Protein AF-A0A8S2V5X1-F1 (afdb_monomer)

Foldseek 3Di:
DCQQAVVVCVPDPDHDDDDADPVCVPDDDDADPLN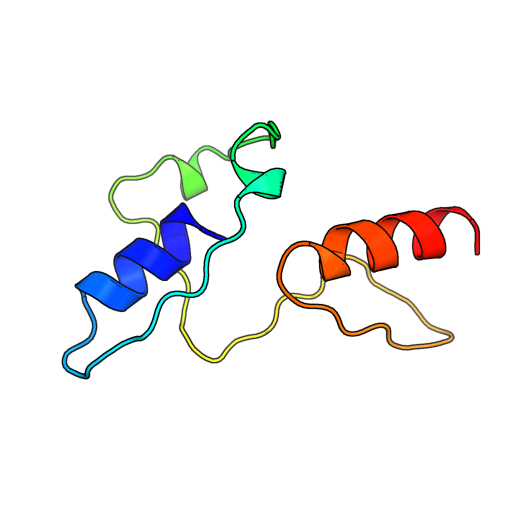VDPPRHDDPPDDDDPDDDDPDDDDDDHCRVVVVVVVVVVD

Radius of gyration: 14.16 Å; Cα contacts (8 Å, |Δi|>4): 40; chains: 1; bounding box: 37×24×34 Å

InterPro domains:
  IPR009014 Transketolase C-terminal/Pyruvate-ferredoxin oxidoreductase domain II [G3DSA:3.40.50.920] (42-75)
  IPR009014 Transketolase C-terminal/Pyruvate-ferredoxin oxidoreductase domain II [SSF52922] (45-75)
  IPR027110 Pyruvate dehydrogenase E1 component subunit beta, mitochondrial-type [PTHR11624] (1-75)
  IPR029061 Thiamin diphosphate-binding fold [SSF52518] (1-54)
  IPR033248 Transketolase, C-terminal domain [PF02780] (45-75)

Solvent-accessible surface area (backbone atoms only — not comparable to full-atom values): 5227 Å² total; per-residue (Å²): 106,69,71,23,42,52,48,33,45,72,70,44,96,58,96,65,87,84,85,81,59,78,84,56,71,83,58,90,71,92,75,51,75,64,71,66,39,94,78,43,60,40,71,86,95,63,86,80,84,90,69,92,76,89,89,71,88,86,88,60,63,77,74,43,37,56,54,52,55,52,54,62,72,81,106

Secondary structure (DSSP, 8-state):
-HHHHHHHHHH-SS-------HHHHT------HHHHSTT--PPTT----SS--SS------THHHHHHHHHHHH-

Sequence (75 aa):
DCRGLLKAAIRDDDPVVFLENELLYGLHFPLSDEASSTDFVLPIGKGKIEREGKHITLVGYSIGVKICMEAAKEL

pLDDT: mean 96.02, std 2.53, range [79.38, 98.5]

Structure (mmCIF, N/CA/C/O backbone):
data_AF-A0A8S2V5X1-F1
#
_entry.id   AF-A0A8S2V5X1-F1
#
loop_
_atom_site.group_PDB
_atom_site.id
_atom_site.type_symbol
_atom_site.label_atom_id
_atom_site.label_alt_id
_atom_site.label_comp_id
_atom_site.label_asym_id
_atom_site.label_entity_id
_atom_site.label_seq_id
_atom_site.pdbx_PDB_ins_code
_atom_site.Cartn_x
_atom_site.Cartn_y
_atom_site.Cartn_z
_atom_site.occupancy
_atom_site.B_iso_or_equiv
_atom_site.auth_seq_id
_atom_site.auth_comp_id
_atom_site.auth_asym_id
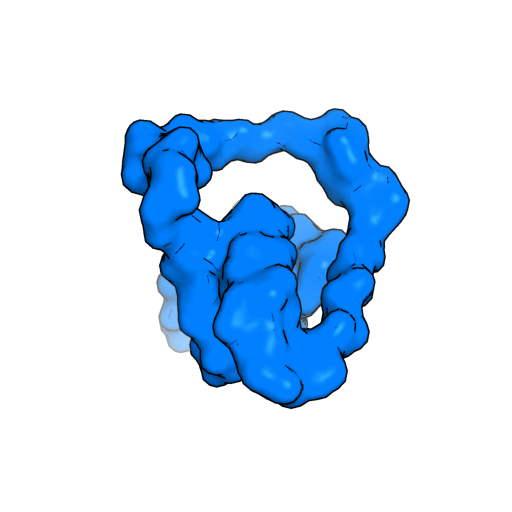_atom_site.auth_atom_id
_atom_site.pdbx_PDB_model_num
ATOM 1 N N . ASP A 1 1 ? 4.293 0.819 2.880 1.00 94.19 1 ASP A N 1
ATOM 2 C CA . ASP A 1 1 ? 3.780 0.804 1.491 1.00 94.19 1 ASP A CA 1
ATOM 3 C C . ASP A 1 1 ? 4.721 1.478 0.513 1.00 94.19 1 ASP A C 1
ATOM 5 O O . ASP A 1 1 ? 5.356 0.758 -0.247 1.00 94.19 1 ASP A O 1
ATOM 9 N N . CYS A 1 2 ? 4.892 2.807 0.583 1.00 95.19 2 CYS A N 1
ATOM 10 C CA . CYS A 1 2 ? 5.651 3.582 -0.410 1.00 95.19 2 CYS A CA 1
ATOM 11 C C . CYS A 1 2 ? 7.018 2.968 -0.770 1.00 95.19 2 CYS A C 1
ATOM 13 O O . CYS A 1 2 ? 7.215 2.544 -1.902 1.00 95.19 2 CYS A O 1
ATOM 15 N N . ARG A 1 3 ? 7.922 2.788 0.205 1.00 95.19 3 ARG A N 1
ATOM 16 C CA . ARG A 1 3 ? 9.261 2.216 -0.043 1.00 95.19 3 ARG A CA 1
ATOM 17 C C . ARG A 1 3 ? 9.233 0.833 -0.707 1.00 95.19 3 ARG A C 1
ATOM 19 O O . ARG A 1 3 ? 10.021 0.572 -1.610 1.00 95.19 3 ARG A O 1
ATOM 26 N N . GLY A 1 4 ? 8.373 -0.063 -0.226 1.00 97.19 4 GLY A N 1
ATOM 27 C CA . GLY A 1 4 ? 8.322 -1.446 -0.703 1.00 97.19 4 GLY A CA 1
ATOM 28 C C . GLY A 1 4 ? 7.730 -1.562 -2.106 1.00 97.19 4 GLY A C 1
ATOM 29 O O . GLY A 1 4 ? 8.260 -2.312 -2.921 1.00 97.19 4 GLY A O 1
ATOM 30 N N . LEU A 1 5 ? 6.671 -0.798 -2.393 1.00 97.81 5 LEU A N 1
ATOM 31 C CA . LEU A 1 5 ? 6.004 -0.802 -3.696 1.00 97.81 5 LEU A CA 1
ATOM 32 C C . LEU A 1 5 ? 6.764 0.021 -4.743 1.00 97.81 5 LEU A C 1
ATOM 34 O O . LEU A 1 5 ? 6.803 -0.390 -5.893 1.00 97.81 5 LEU A O 1
ATOM 38 N N . LEU A 1 6 ? 7.426 1.120 -4.365 1.00 97.50 6 LEU A N 1
ATOM 39 C CA . LEU A 1 6 ? 8.276 1.882 -5.287 1.00 97.50 6 LEU A CA 1
ATOM 40 C C . LEU A 1 6 ? 9.442 1.023 -5.788 1.00 97.50 6 LEU A C 1
ATOM 42 O O . LEU A 1 6 ? 9.751 1.005 -6.973 1.00 97.50 6 LEU A O 1
ATOM 46 N N . LYS A 1 7 ? 10.066 0.247 -4.895 1.00 97.50 7 LYS A N 1
ATOM 47 C CA . LYS A 1 7 ? 11.115 -0.699 -5.290 1.00 97.50 7 LYS A CA 1
ATOM 48 C C . LYS A 1 7 ? 10.586 -1.841 -6.146 1.00 97.50 7 LYS A C 1
ATOM 50 O O . LYS A 1 7 ? 11.316 -2.294 -7.017 1.00 97.50 7 LYS A O 1
ATOM 55 N N . ALA A 1 8 ? 9.363 -2.304 -5.893 1.00 97.69 8 ALA A N 1
ATOM 56 C CA . ALA A 1 8 ? 8.715 -3.285 -6.755 1.00 97.69 8 ALA A CA 1
ATOM 57 C C . ALA A 1 8 ? 8.497 -2.703 -8.157 1.00 97.69 8 ALA A C 1
ATOM 59 O O . ALA A 1 8 ? 8.939 -3.306 -9.119 1.00 97.69 8 ALA A O 1
ATOM 60 N N . ALA A 1 9 ? 7.943 -1.490 -8.249 1.00 98.12 9 ALA A N 1
ATOM 61 C CA . ALA A 1 9 ? 7.695 -0.787 -9.506 1.00 98.12 9 ALA A CA 1
ATOM 62 C C . ALA A 1 9 ? 8.971 -0.544 -10.328 1.00 98.12 9 ALA A C 1
ATOM 64 O O . ALA A 1 9 ? 8.947 -0.686 -11.540 1.00 98.12 9 ALA A O 1
ATOM 65 N N . ILE A 1 10 ? 10.094 -0.205 -9.682 1.00 97.88 10 ILE A N 1
ATOM 66 C CA . ILE A 1 10 ? 11.392 -0.029 -10.364 1.00 97.88 10 ILE A CA 1
ATOM 67 C C . ILE A 1 10 ? 11.954 -1.360 -10.888 1.00 97.88 10 ILE A C 1
ATOM 69 O O . ILE A 1 10 ? 12.692 -1.368 -11.867 1.00 97.88 10 ILE A O 1
ATOM 73 N N . ARG A 1 11 ? 11.681 -2.468 -10.190 1.00 97.06 11 ARG A N 1
ATOM 74 C CA . ARG A 1 11 ? 12.208 -3.803 -10.515 1.00 97.06 11 ARG A CA 1
ATOM 75 C C . ARG A 1 11 ? 11.294 -4.597 -11.450 1.00 97.06 11 ARG A C 1
ATOM 77 O O . ARG A 1 11 ? 11.673 -5.704 -11.815 1.00 97.06 11 ARG A O 1
ATOM 84 N N . ASP A 1 12 ? 10.107 -4.082 -11.750 1.00 97.75 12 ASP A N 1
ATOM 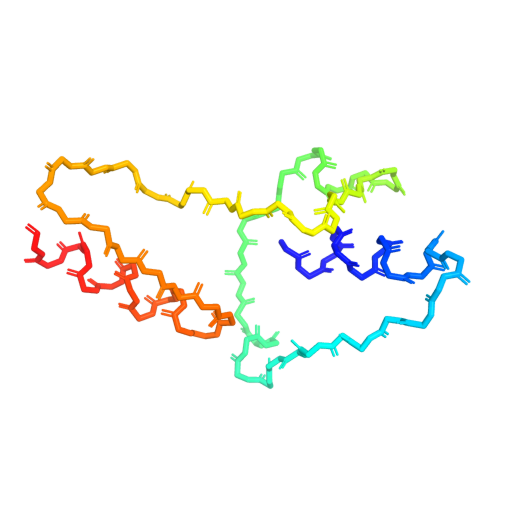85 C CA . ASP A 1 12 ? 9.154 -4.721 -12.648 1.00 97.75 12 ASP A CA 1
ATOM 86 C C . ASP A 1 12 ? 9.609 -4.536 -14.104 1.00 97.75 12 ASP A C 1
ATOM 88 O O . ASP A 1 12 ? 10.155 -3.488 -14.458 1.00 97.75 12 ASP A O 1
ATOM 92 N N . ASP A 1 13 ? 9.418 -5.564 -14.930 1.00 98.25 13 ASP A N 1
ATOM 93 C CA . ASP A 1 13 ? 9.781 -5.523 -16.351 1.00 98.25 13 ASP A CA 1
ATOM 94 C C . ASP A 1 13 ? 8.738 -4.744 -17.178 1.00 98.25 13 ASP A C 1
ATOM 96 O O . ASP A 1 13 ? 9.023 -4.319 -18.302 1.00 98.25 13 ASP A O 1
ATOM 100 N N . ASP A 1 14 ? 7.543 -4.527 -16.616 1.00 98.25 14 ASP A N 1
ATOM 101 C CA . ASP A 1 14 ? 6.442 -3.812 -17.249 1.00 98.25 14 ASP A CA 1
ATOM 102 C C . ASP A 1 14 ? 6.312 -2.353 -16.754 1.00 98.25 14 ASP A C 1
ATOM 104 O O . ASP A 1 14 ? 6.752 -1.992 -15.658 1.00 98.25 14 ASP A O 1
ATOM 108 N N . PRO A 1 15 ? 5.662 -1.460 -17.528 1.00 98.25 15 PRO A N 1
ATOM 109 C CA . PRO A 1 15 ? 5.408 -0.093 -17.084 1.00 98.25 15 PRO A CA 1
ATOM 110 C C . PRO A 1 15 ? 4.474 -0.028 -15.864 1.00 98.25 15 PRO A C 1
ATOM 112 O O . PRO A 1 15 ? 3.310 -0.425 -15.935 1.00 98.25 15 PRO A O 1
ATOM 115 N N . VAL A 1 16 ? 4.943 0.585 -14.771 1.00 98.50 16 VAL A N 1
ATOM 116 C CA . VAL A 1 16 ? 4.153 0.793 -13.545 1.00 98.50 16 VAL A CA 1
ATOM 117 C C . VAL A 1 16 ? 3.893 2.279 -13.291 1.00 98.50 16 VAL A C 1
ATOM 119 O O . VAL A 1 16 ? 4.818 3.077 -13.145 1.00 98.50 16 VAL A O 1
ATOM 122 N N . VAL A 1 17 ? 2.615 2.659 -13.175 1.00 98.19 17 VAL A N 1
ATOM 123 C CA . VAL A 1 17 ? 2.208 4.001 -12.726 1.00 98.19 17 VAL A CA 1
ATOM 124 C C . VAL A 1 17 ? 2.104 4.014 -11.203 1.00 98.19 17 VAL A C 1
ATOM 126 O O . VAL A 1 17 ? 1.242 3.353 -10.623 1.00 98.19 17 VAL A O 1
ATOM 129 N N . PHE A 1 18 ? 2.966 4.791 -10.551 1.00 97.69 18 PHE A N 1
ATOM 130 C CA . PHE A 1 18 ? 3.014 4.893 -9.095 1.00 97.69 18 PHE A CA 1
ATOM 131 C C . PHE A 1 18 ? 2.269 6.142 -8.603 1.00 97.69 18 PHE A C 1
ATOM 133 O O . PHE A 1 18 ? 2.747 7.265 -8.745 1.00 97.69 18 PHE A O 1
ATOM 140 N N . LEU A 1 19 ? 1.068 5.949 -8.050 1.00 97.81 19 LEU A N 1
ATOM 141 C CA . LEU A 1 19 ? 0.210 7.040 -7.579 1.00 97.81 19 LEU A CA 1
ATOM 142 C C . LEU A 1 19 ? 0.512 7.388 -6.117 1.00 97.81 19 LEU A C 1
ATOM 144 O O . LEU A 1 19 ? 0.025 6.736 -5.190 1.00 97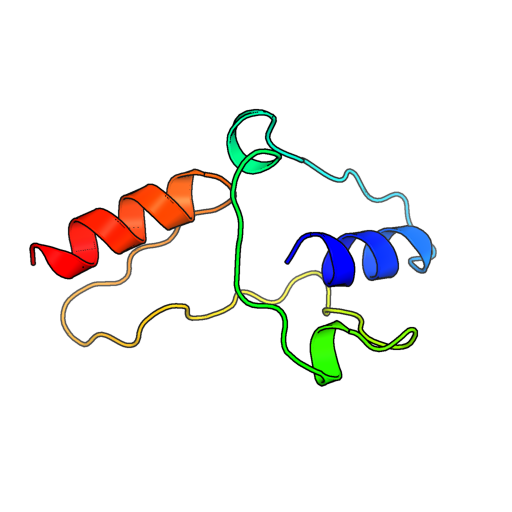.81 19 LEU A O 1
ATOM 148 N N . GLU A 1 20 ? 1.305 8.435 -5.917 1.00 97.50 20 GLU A N 1
ATOM 149 C CA . GLU A 1 20 ? 1.621 8.975 -4.593 1.00 97.50 20 GLU A CA 1
ATOM 150 C C . GLU A 1 20 ? 0.521 9.912 -4.065 1.00 97.50 20 GLU A C 1
ATOM 152 O O . GLU A 1 20 ? -0.538 10.088 -4.674 1.00 97.50 20 GLU A O 1
ATOM 157 N N . ASN A 1 21 ? 0.744 10.501 -2.890 1.00 96.62 21 ASN A N 1
ATOM 158 C CA . ASN A 1 21 ? -0.162 11.484 -2.312 1.00 96.62 21 ASN A CA 1
ATOM 159 C C . ASN A 1 21 ? 0.620 12.547 -1.544 1.00 96.62 21 ASN A C 1
ATOM 161 O O . ASN A 1 21 ? 1.312 12.229 -0.578 1.00 96.62 21 ASN A O 1
ATOM 165 N N . GLU A 1 22 ? 0.448 13.802 -1.953 1.00 96.75 22 GLU A N 1
ATOM 166 C CA . GLU A 1 22 ? 1.152 14.955 -1.389 1.00 96.75 22 GLU A CA 1
ATOM 167 C C . GLU A 1 22 ? 0.977 15.071 0.132 1.00 96.75 22 GLU A C 1
ATOM 169 O O . GLU A 1 22 ? 1.943 15.256 0.872 1.00 96.75 22 GLU A O 1
ATOM 174 N N . LEU A 1 23 ? -0.253 14.894 0.616 1.00 94.81 23 LEU A N 1
ATOM 175 C CA . LEU A 1 23 ? -0.591 15.062 2.029 1.00 94.81 23 LEU A CA 1
ATOM 176 C C . LEU A 1 23 ? 0.046 13.983 2.917 1.00 94.81 23 LEU A C 1
ATOM 178 O O . LEU A 1 23 ? 0.177 14.183 4.124 1.00 94.81 23 LEU A O 1
ATOM 182 N N . LEU A 1 24 ? 0.445 12.842 2.343 1.00 95.25 24 LEU A N 1
ATOM 183 C CA . LEU A 1 24 ? 1.116 11.769 3.075 1.00 95.25 24 LEU A CA 1
ATOM 184 C C . LEU A 1 24 ? 2.629 11.989 3.208 1.00 95.25 24 LEU A C 1
ATOM 186 O O . LEU A 1 24 ? 3.230 11.368 4.082 1.00 95.25 24 LEU A O 1
ATOM 190 N N . TYR A 1 25 ? 3.252 12.865 2.409 1.00 95.44 25 TYR A N 1
ATOM 191 C CA . TYR A 1 25 ? 4.706 13.081 2.467 1.00 95.44 25 TYR A CA 1
ATOM 192 C C . TYR A 1 25 ? 5.181 13.634 3.814 1.00 95.44 25 TYR A C 1
ATOM 194 O O . TYR A 1 25 ? 6.265 13.285 4.273 1.00 95.44 25 TYR A O 1
ATOM 202 N N . GLY A 1 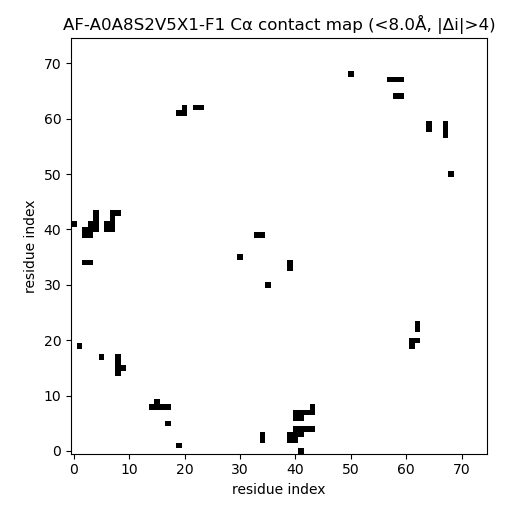26 ? 4.371 14.481 4.458 1.00 94.12 26 GLY A N 1
ATOM 203 C CA . GLY A 1 26 ? 4.683 15.072 5.763 1.00 94.12 26 GLY A CA 1
ATOM 204 C C . GLY A 1 26 ? 4.320 14.193 6.964 1.00 94.12 26 GLY A C 1
ATOM 205 O O . GLY A 1 26 ? 4.514 14.616 8.102 1.00 94.12 26 GLY A O 1
ATOM 206 N N . LEU A 1 27 ? 3.756 13.001 6.744 1.00 93.50 27 LEU A N 1
ATOM 207 C CA . LEU A 1 27 ? 3.354 12.110 7.828 1.00 93.50 27 LEU A CA 1
ATOM 208 C C . LEU A 1 27 ? 4.479 11.146 8.199 1.00 93.50 27 LEU A C 1
ATOM 210 O O . LEU A 1 27 ? 5.113 10.525 7.347 1.00 93.50 27 LEU A O 1
ATOM 214 N N . HIS A 1 28 ? 4.680 10.973 9.502 1.00 93.75 28 HIS A N 1
ATOM 215 C CA . HIS A 1 28 ? 5.653 10.034 10.042 1.00 93.75 28 HIS A CA 1
ATOM 216 C C . HIS A 1 28 ? 4.977 8.728 10.450 1.00 93.75 28 HIS A C 1
ATOM 218 O O . HIS A 1 28 ? 3.958 8.727 11.142 1.00 93.75 28 HIS A O 1
ATOM 224 N N . PHE A 1 29 ? 5.589 7.614 10.059 1.00 92.81 29 PHE A N 1
ATOM 225 C CA . PHE A 1 29 ? 5.147 6.269 10.407 1.00 92.81 29 PHE A CA 1
ATOM 226 C C . PHE A 1 29 ? 6.310 5.483 11.014 1.00 92.81 29 PHE A C 1
ATOM 228 O O . PHE A 1 29 ? 7.459 5.701 10.618 1.00 92.81 29 PHE A O 1
ATOM 235 N N . PRO A 1 30 ? 6.039 4.558 11.952 1.00 93.50 30 PRO A N 1
ATOM 236 C CA . PRO A 1 30 ? 7.063 3.645 12.432 1.00 93.50 30 PRO A CA 1
ATOM 237 C C . PRO A 1 30 ? 7.592 2.796 11.270 1.00 93.50 30 PRO A C 1
ATOM 239 O O . PRO A 1 30 ? 6.822 2.278 10.459 1.00 93.50 30 PRO A O 1
ATOM 242 N N . LEU A 1 31 ? 8.913 2.653 11.203 1.00 93.88 31 LEU A N 1
ATOM 243 C CA . LEU A 1 31 ? 9.600 1.828 10.217 1.00 93.88 31 LEU A CA 1
ATOM 244 C C . LEU A 1 31 ? 10.200 0.616 10.935 1.00 93.88 31 LEU A C 1
ATOM 246 O O . LEU A 1 31 ? 10.956 0.787 11.886 1.00 93.88 31 LEU A O 1
ATOM 250 N N . SER A 1 32 ? 9.852 -0.596 10.502 1.00 93.75 32 SER A N 1
ATOM 251 C CA . SER A 1 32 ? 10.457 -1.820 11.040 1.00 93.75 32 SER A CA 1
ATOM 252 C C . SER A 1 32 ? 11.881 -2.020 10.509 1.00 93.75 32 SER A C 1
ATOM 254 O O . SER A 1 32 ? 12.237 -1.491 9.453 1.00 93.75 32 SER A O 1
ATOM 256 N N . ASP A 1 33 ? 12.692 -2.827 11.198 1.00 94.44 33 ASP A N 1
ATOM 257 C CA . ASP A 1 33 ? 14.035 -3.206 10.727 1.00 94.44 33 ASP A CA 1
ATOM 258 C C . ASP A 1 33 ? 13.977 -3.921 9.368 1.00 94.44 33 ASP A C 1
ATOM 260 O O . ASP A 1 33 ? 14.773 -3.647 8.470 1.00 94.44 33 ASP A O 1
ATOM 264 N N . GLU A 1 34 ? 12.964 -4.769 9.168 1.00 92.94 34 GLU A N 1
ATOM 265 C CA . GLU A 1 34 ? 12.704 -5.425 7.885 1.00 92.94 34 GLU A CA 1
ATOM 266 C C . GLU A 1 34 ? 12.423 -4.395 6.784 1.00 92.94 34 GLU A C 1
ATOM 268 O O . GLU A 1 34 ? 13.073 -4.413 5.742 1.00 92.94 34 GLU A O 1
ATOM 273 N N . ALA A 1 35 ? 11.523 -3.437 7.035 1.00 93.12 35 ALA A N 1
ATOM 274 C CA . ALA A 1 35 ? 11.229 -2.358 6.094 1.00 93.12 35 ALA A CA 1
ATOM 275 C C . ALA A 1 35 ? 12.411 -1.391 5.903 1.00 93.12 35 ALA A C 1
ATOM 277 O O . ALA A 1 35 ? 12.448 -0.640 4.922 1.00 93.12 35 ALA A O 1
ATOM 278 N N . SER A 1 36 ? 13.383 -1.413 6.821 1.00 92.69 36 SER A N 1
ATOM 279 C CA . SER A 1 36 ? 14.631 -0.656 6.738 1.00 92.69 36 SER A CA 1
ATOM 280 C C . SER A 1 36 ? 15.651 -1.291 5.789 1.00 92.69 36 SER A C 1
ATOM 282 O O . SER A 1 36 ? 16.514 -0.577 5.268 1.00 92.69 36 SER A O 1
ATOM 284 N N . SER A 1 37 ? 15.512 -2.585 5.487 1.00 95.06 37 SER A N 1
ATOM 285 C CA . SER A 1 37 ? 16.408 -3.333 4.604 1.00 95.06 37 SER A CA 1
ATOM 286 C C . SER A 1 37 ? 16.440 -2.806 3.161 1.00 95.06 37 SER A C 1
ATOM 288 O O . SER A 1 37 ? 15.440 -2.383 2.564 1.00 95.06 37 SER A O 1
ATOM 290 N N . THR A 1 38 ? 17.619 -2.883 2.543 1.00 92.44 38 THR A N 1
ATOM 291 C CA . THR A 1 38 ? 17.830 -2.649 1.106 1.00 92.44 38 THR A CA 1
ATOM 292 C C . THR A 1 38 ? 17.149 -3.683 0.222 1.00 92.44 38 THR A C 1
ATOM 294 O O . THR A 1 38 ? 16.936 -3.405 -0.957 1.00 92.44 38 THR A O 1
ATOM 297 N N . ASP A 1 39 ? 16.697 -4.803 0.778 1.00 94.50 39 ASP A N 1
ATOM 298 C CA . ASP A 1 39 ? 16.027 -5.878 0.038 1.00 94.50 39 ASP A CA 1
ATOM 299 C C . ASP A 1 39 ? 14.516 -5.905 0.247 1.00 94.50 39 ASP A C 1
ATOM 301 O O . ASP A 1 39 ? 13.815 -6.638 -0.441 1.00 94.50 39 ASP A O 1
ATOM 305 N N . PHE A 1 40 ? 13.988 -5.030 1.108 1.00 96.75 40 PHE A N 1
ATOM 306 C CA . PHE A 1 40 ? 12.552 -4.938 1.346 1.00 96.75 40 PHE A CA 1
ATOM 307 C C . PHE A 1 40 ? 11.784 -4.566 0.073 1.00 96.75 40 PHE A C 1
ATOM 309 O O . PHE A 1 40 ? 12.000 -3.483 -0.485 1.00 96.75 40 PHE A O 1
ATOM 316 N N . VAL A 1 41 ? 10.893 -5.448 -0.372 1.00 97.19 41 VAL A N 1
ATOM 317 C CA . VAL A 1 41 ? 10.017 -5.266 -1.535 1.00 97.19 41 VAL A CA 1
ATOM 318 C C . VAL A 1 41 ? 8.640 -5.814 -1.188 1.00 97.19 41 VAL A C 1
ATOM 320 O O . VAL A 1 41 ? 8.527 -6.846 -0.530 1.00 97.19 41 VAL A O 1
ATOM 323 N N . LEU A 1 42 ? 7.594 -5.120 -1.633 1.00 97.25 42 LEU A N 1
ATOM 324 C CA . LEU A 1 42 ? 6.217 -5.583 -1.490 1.00 97.25 42 LEU A CA 1
ATOM 325 C C . LEU A 1 42 ? 5.703 -6.141 -2.823 1.00 97.25 42 LEU A C 1
ATOM 327 O O . LEU A 1 42 ? 6.011 -5.574 -3.869 1.00 97.25 42 LEU A O 1
ATOM 331 N N . PRO A 1 43 ? 4.907 -7.220 -2.811 1.00 97.31 43 PRO A N 1
ATOM 332 C CA . PRO A 1 43 ? 4.327 -7.763 -4.032 1.00 97.31 43 PRO A CA 1
ATOM 333 C C . PRO A 1 43 ? 3.228 -6.841 -4.578 1.00 97.31 43 PRO A C 1
ATOM 335 O O . PRO A 1 43 ? 2.280 -6.504 -3.864 1.00 97.31 43 PRO A O 1
ATOM 338 N N . ILE A 1 44 ? 3.323 -6.482 -5.859 1.00 97.88 44 ILE A N 1
ATOM 339 C CA . ILE A 1 44 ? 2.247 -5.791 -6.581 1.00 97.88 44 ILE A CA 1
ATOM 340 C C . ILE A 1 44 ? 1.036 -6.734 -6.689 1.00 97.88 44 ILE A C 1
ATOM 342 O O . ILE A 1 44 ? 1.180 -7.947 -6.844 1.00 97.88 44 ILE A O 1
ATOM 346 N N . GLY A 1 45 ? -0.174 -6.185 -6.550 1.00 96.31 45 GLY A N 1
ATOM 347 C CA . GLY A 1 45 ? -1.424 -6.949 -6.654 1.00 96.31 45 GLY A CA 1
ATOM 348 C C . GLY A 1 45 ? -1.872 -7.659 -5.371 1.00 96.31 45 GLY A C 1
ATOM 349 O O . GLY A 1 45 ? -2.867 -8.382 -5.401 1.00 96.31 45 GLY A O 1
ATOM 350 N N . LYS A 1 46 ? -1.194 -7.451 -4.233 1.00 97.44 46 LYS A N 1
ATOM 351 C CA . LYS A 1 46 ? -1.650 -7.957 -2.928 1.00 97.44 46 LYS A CA 1
ATOM 352 C C . LYS A 1 46 ? -2.137 -6.831 -2.020 1.00 97.44 46 LYS A C 1
ATOM 354 O O . LYS A 1 46 ? -1.377 -5.932 -1.673 1.00 97.44 46 LYS A O 1
ATOM 359 N N . GLY A 1 47 ? -3.399 -6.919 -1.603 1.00 95.12 47 GLY A N 1
ATOM 360 C CA . GLY A 1 47 ? -3.951 -6.071 -0.548 1.00 95.12 47 GLY A CA 1
ATOM 361 C C . GLY A 1 47 ? -3.436 -6.480 0.833 1.00 95.12 47 GLY A C 1
ATOM 362 O O . GLY A 1 47 ? -3.137 -7.651 1.072 1.00 95.12 47 GLY A O 1
ATOM 363 N N . LYS A 1 48 ? -3.356 -5.512 1.747 1.00 97.00 48 LYS A N 1
ATOM 364 C CA . LYS A 1 48 ? -2.997 -5.727 3.151 1.00 97.00 48 LYS A CA 1
ATOM 365 C C . LYS A 1 48 ? -4.203 -5.448 4.043 1.00 97.00 48 LYS A C 1
ATOM 367 O O . LYS A 1 48 ? -4.900 -4.454 3.857 1.00 97.00 48 LYS A O 1
ATOM 372 N N . ILE A 1 49 ? -4.430 -6.320 5.021 1.00 97.50 49 ILE A N 1
ATOM 373 C CA . ILE A 1 49 ? -5.397 -6.078 6.093 1.00 97.50 49 ILE A CA 1
ATOM 374 C C . ILE A 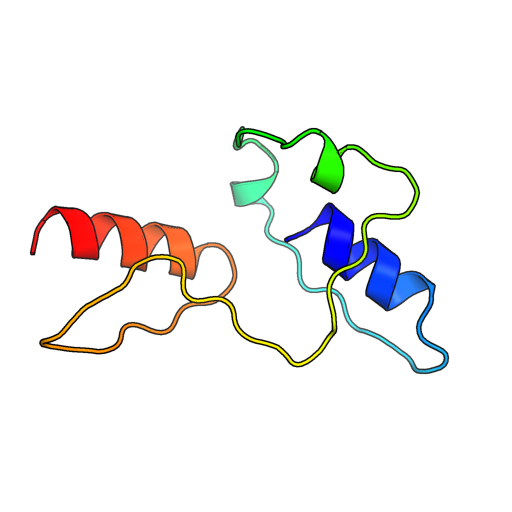1 49 ? -4.695 -5.228 7.155 1.00 97.50 49 ILE A C 1
ATOM 376 O O . ILE A 1 49 ? -3.758 -5.689 7.803 1.00 97.50 49 ILE A O 1
ATOM 380 N N . GLU A 1 50 ? -5.126 -3.977 7.313 1.00 96.62 50 GLU A N 1
ATOM 381 C CA . GLU A 1 50 ? -4.589 -3.076 8.347 1.00 96.62 50 GLU A CA 1
ATOM 382 C C . GLU A 1 50 ? -5.209 -3.329 9.729 1.00 96.62 50 GLU A C 1
ATOM 384 O O . GLU A 1 50 ? -4.570 -3.101 10.755 1.00 96.62 50 GLU A O 1
ATOM 389 N N . ARG A 1 51 ? -6.457 -3.811 9.768 1.00 96.56 51 ARG A N 1
ATOM 390 C CA . ARG A 1 51 ? -7.184 -4.152 10.995 1.00 96.56 51 ARG A CA 1
ATOM 391 C C . ARG A 1 51 ? -8.160 -5.292 10.736 1.00 96.56 51 ARG A C 1
ATOM 393 O O . ARG A 1 51 ? -8.997 -5.198 9.842 1.00 96.56 51 ARG A O 1
ATOM 400 N N . GLU A 1 52 ? -8.090 -6.322 11.570 1.00 97.38 52 GLU A N 1
ATOM 401 C CA . GLU A 1 52 ? -9.062 -7.417 11.584 1.00 97.38 52 GLU A CA 1
ATOM 402 C C . GLU A 1 52 ? -10.428 -6.954 12.115 1.00 97.38 52 GLU A C 1
ATOM 404 O O . GLU A 1 52 ? -10.518 -6.129 13.029 1.00 97.38 52 GLU A O 1
ATOM 409 N N . GLY A 1 53 ? -11.508 -7.514 11.570 1.00 96.31 53 GLY A N 1
ATOM 410 C CA . GLY A 1 53 ? -12.880 -7.161 11.932 1.00 96.31 53 GLY A CA 1
ATOM 411 C C . GLY A 1 53 ? -13.867 -8.290 11.643 1.00 96.31 53 GLY A C 1
ATOM 412 O O . GLY A 1 53 ? -13.553 -9.231 10.923 1.00 96.31 53 GLY A O 1
ATOM 413 N N . LYS A 1 54 ? -15.068 -8.214 12.234 1.00 97.31 54 LYS A N 1
ATOM 414 C CA . LYS A 1 54 ? -16.102 -9.265 12.106 1.00 97.31 54 LYS A CA 1
ATOM 415 C C . LYS A 1 54 ? -17.446 -8.786 11.556 1.00 97.31 54 LYS A C 1
ATOM 417 O O . LYS A 1 54 ? -18.260 -9.616 11.175 1.00 97.31 54 LYS A O 1
ATOM 422 N N . HIS A 1 55 ? -17.697 -7.477 11.544 1.00 97.50 55 HIS A N 1
ATOM 423 C CA . HIS A 1 55 ? -19.018 -6.926 11.213 1.00 97.50 55 HIS A CA 1
ATOM 424 C C . HIS A 1 55 ? -19.102 -6.386 9.782 1.00 97.50 55 HIS A C 1
ATOM 426 O O . HIS A 1 55 ? -20.127 -6.543 9.128 1.00 97.50 55 HIS A O 1
ATOM 432 N N . ILE A 1 56 ? -18.038 -5.741 9.299 1.00 96.94 56 ILE A N 1
ATOM 433 C CA . ILE A 1 56 ? -17.995 -5.097 7.984 1.00 96.94 56 ILE A CA 1
ATOM 434 C C . ILE A 1 56 ? -16.556 -5.034 7.465 1.00 96.94 56 ILE A C 1
ATOM 436 O O . ILE A 1 56 ? -15.606 -5.027 8.251 1.00 96.94 56 ILE A O 1
ATOM 440 N N . THR A 1 57 ? -16.404 -4.959 6.143 1.00 97.62 57 THR A N 1
ATOM 441 C CA . THR A 1 57 ? -15.126 -4.727 5.465 1.00 97.62 57 THR A CA 1
ATOM 442 C C . THR A 1 57 ? -15.059 -3.288 4.962 1.00 97.62 57 THR A C 1
ATOM 444 O O . THR A 1 57 ? -15.935 -2.847 4.221 1.00 97.62 57 THR A O 1
ATOM 447 N N . LEU A 1 58 ? -14.001 -2.569 5.339 1.00 97.38 58 LEU A N 1
ATOM 448 C CA . LEU A 1 58 ? -13.670 -1.250 4.800 1.00 97.38 58 LEU A CA 1
ATOM 449 C C . LEU A 1 58 ? -12.476 -1.392 3.854 1.00 97.38 58 LEU A C 1
ATOM 451 O O . LEU A 1 58 ? -11.451 -1.952 4.239 1.00 97.38 58 LEU A O 1
ATOM 455 N N . VAL A 1 59 ? -12.609 -0.883 2.629 1.00 97.62 59 VAL A N 1
ATOM 456 C CA . VAL A 1 59 ? -11.537 -0.883 1.625 1.00 97.62 59 VAL A CA 1
ATOM 457 C C . VAL A 1 59 ? -11.201 0.560 1.279 1.00 97.62 59 VAL A C 1
ATOM 459 O O . VAL A 1 59 ? -12.070 1.322 0.861 1.00 97.62 59 VAL A O 1
ATOM 462 N N . GLY A 1 60 ? -9.934 0.926 1.444 1.00 97.00 60 GLY A N 1
ATOM 463 C CA . GLY A 1 60 ? -9.400 2.231 1.078 1.00 97.00 60 GLY A CA 1
ATOM 464 C C . GLY A 1 60 ? -8.021 2.085 0.444 1.00 97.00 60 GLY A C 1
ATOM 465 O O . GLY A 1 60 ? -7.334 1.089 0.659 1.00 97.00 60 GLY A O 1
ATOM 466 N N . TYR A 1 61 ? -7.613 3.084 -0.333 1.00 97.31 61 TYR A N 1
ATOM 467 C CA . TYR A 1 61 ? -6.256 3.211 -0.863 1.00 97.31 61 TYR A CA 1
ATOM 468 C C . TYR A 1 61 ? -5.743 4.632 -0.610 1.00 97.31 61 TYR A C 1
ATOM 470 O O . TYR A 1 61 ? -6.537 5.558 -0.412 1.00 97.31 61 TYR A O 1
ATOM 478 N N . SER A 1 62 ? -4.419 4.815 -0.623 1.00 96.69 62 SER A N 1
ATOM 479 C CA . SER A 1 62 ? -3.786 6.118 -0.376 1.00 96.69 62 SER A CA 1
ATOM 480 C C . SER A 1 62 ? -4.281 6.743 0.946 1.00 96.69 62 SER A C 1
ATOM 482 O O . SER A 1 62 ? -4.468 6.035 1.938 1.00 96.69 62 SER A O 1
ATOM 484 N N . ILE A 1 63 ? -4.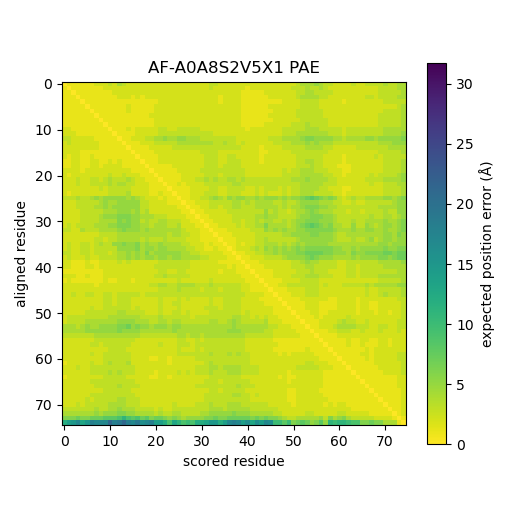534 8.054 0.979 1.00 96.38 63 ILE A N 1
ATOM 485 C CA . ILE A 1 63 ? -5.055 8.763 2.158 1.00 96.38 63 ILE A CA 1
ATOM 486 C C . ILE A 1 63 ? -6.394 8.201 2.671 1.00 96.38 63 ILE A C 1
ATOM 488 O O . ILE A 1 63 ? -6.692 8.319 3.859 1.00 96.38 63 ILE A O 1
ATOM 492 N N . GLY A 1 64 ? -7.173 7.522 1.820 1.00 97.31 64 GLY A N 1
ATOM 493 C CA . GLY A 1 64 ? -8.424 6.872 2.210 1.00 97.31 64 GLY A CA 1
ATOM 494 C C . GLY A 1 64 ? -8.241 5.819 3.305 1.00 97.31 64 GLY A C 1
ATOM 495 O O . GLY A 1 64 ? -9.106 5.690 4.167 1.00 97.31 64 GLY A O 1
ATOM 496 N N . VAL A 1 65 ? -7.091 5.132 3.350 1.00 97.00 65 VAL A N 1
ATOM 497 C CA . VAL A 1 65 ? -6.781 4.160 4.417 1.00 97.00 65 VAL A CA 1
ATOM 498 C C . VAL A 1 65 ? -6.778 4.836 5.788 1.00 97.00 65 VAL A C 1
ATOM 500 O O . VAL A 1 65 ? -7.347 4.300 6.735 1.00 97.00 65 VAL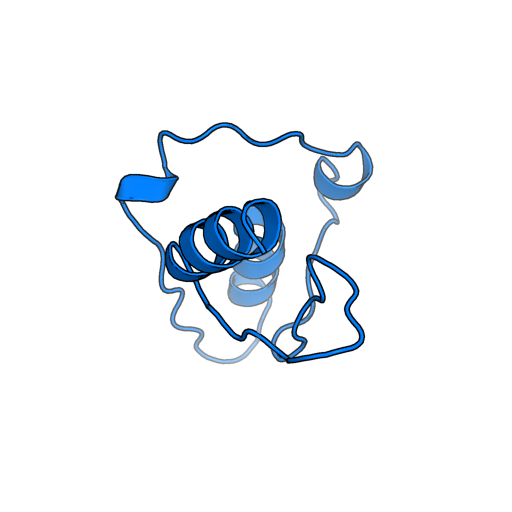 A O 1
ATOM 503 N N . LYS A 1 66 ? -6.199 6.039 5.899 1.00 95.38 66 LYS A N 1
ATOM 504 C CA . LYS A 1 66 ? -6.179 6.805 7.155 1.00 95.38 66 LYS A CA 1
ATOM 505 C C . LYS A 1 66 ? -7.597 7.117 7.633 1.00 95.38 66 LYS A C 1
ATOM 507 O O . LYS A 1 66 ? -7.893 6.894 8.802 1.00 95.38 66 LYS A O 1
ATOM 512 N N . ILE A 1 67 ? -8.471 7.550 6.722 1.00 96.06 67 ILE A N 1
ATOM 513 C CA . ILE A 1 67 ? -9.878 7.858 7.021 1.00 96.06 67 ILE A CA 1
ATOM 514 C C . ILE A 1 67 ? -10.618 6.594 7.481 1.00 96.06 67 ILE A C 1
ATOM 516 O O . ILE A 1 67 ? -11.304 6.616 8.500 1.00 96.06 67 ILE A O 1
ATOM 520 N N . CYS A 1 68 ? -10.437 5.466 6.783 1.00 97.75 68 CYS A N 1
ATOM 521 C CA . CYS A 1 68 ? -11.024 4.188 7.191 1.00 97.75 68 CYS A CA 1
ATOM 522 C C . CYS A 1 68 ? -10.555 3.761 8.589 1.00 97.75 68 CYS A C 1
ATOM 524 O O . CYS A 1 68 ? -11.358 3.284 9.386 1.00 97.75 68 CYS A O 1
ATOM 526 N N . MET A 1 69 ? -9.270 3.947 8.899 1.00 96.31 69 MET A N 1
ATOM 527 C CA . MET A 1 69 ? -8.700 3.597 10.201 1.00 96.31 69 MET A CA 1
ATOM 528 C C . MET A 1 69 ? -9.162 4.524 11.328 1.00 96.31 69 MET A C 1
ATOM 530 O O . MET A 1 69 ? -9.263 4.074 12.465 1.00 96.31 69 MET A O 1
ATOM 534 N N . GLU A 1 70 ? -9.433 5.796 11.041 1.00 96.06 70 GLU A N 1
ATOM 535 C CA . GLU A 1 70 ? -10.039 6.733 11.994 1.00 96.06 70 GLU A CA 1
ATOM 536 C C . GLU A 1 70 ? -11.489 6.340 12.294 1.00 96.06 70 GLU A C 1
ATOM 538 O O . GLU A 1 70 ? -11.820 6.122 13.457 1.00 96.06 70 GLU A O 1
ATOM 543 N N . ALA A 1 71 ? -12.307 6.097 11.267 1.00 96.75 71 ALA A N 1
ATOM 544 C CA . ALA A 1 71 ? -13.683 5.627 11.446 1.00 96.75 71 ALA A CA 1
ATOM 545 C C . ALA A 1 71 ? -13.754 4.294 12.216 1.00 96.75 71 ALA A C 1
ATOM 547 O O . ALA A 1 71 ? -14.587 4.115 13.098 1.00 96.75 71 ALA A O 1
ATOM 548 N N . ALA A 1 72 ? -12.835 3.366 11.932 1.00 96.25 72 ALA A N 1
ATOM 549 C CA . ALA A 1 72 ? -12.751 2.070 12.602 1.00 96.25 72 ALA A CA 1
ATOM 550 C C . ALA A 1 72 ? -12.296 2.136 14.075 1.00 96.25 72 ALA A C 1
ATOM 552 O O . ALA A 1 72 ? -12.338 1.115 14.761 1.00 96.25 72 ALA A O 1
ATOM 553 N N . LYS A 1 73 ? -11.800 3.287 14.555 1.00 94.19 73 LYS A N 1
ATOM 554 C CA . LYS A 1 73 ? -11.514 3.519 15.984 1.00 94.19 73 LYS A CA 1
ATOM 555 C C . LYS A 1 73 ? -12.735 4.034 16.741 1.00 94.19 73 LYS A C 1
ATOM 557 O O . LYS A 1 73 ? -12.798 3.848 17.952 1.00 94.19 73 LYS A O 1
ATOM 562 N N . 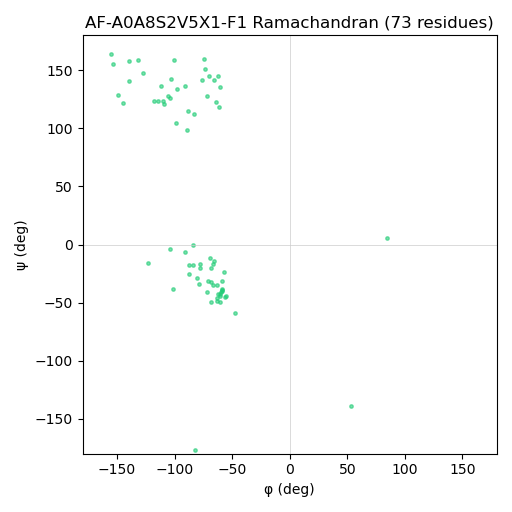GLU A 1 74 ? -13.659 4.689 16.046 1.00 93.88 74 GLU A N 1
ATOM 563 C CA . GLU A 1 74 ? -14.881 5.254 16.627 1.00 93.88 74 GLU A CA 1
ATOM 564 C C . GLU A 1 74 ? -16.047 4.247 16.669 1.00 93.88 74 GLU A C 1
ATOM 566 O O . GLU A 1 74 ? -16.994 4.453 17.427 1.00 93.88 74 GLU A O 1
ATOM 571 N N . LEU A 1 75 ? -15.965 3.162 15.884 1.00 79.38 75 LEU A N 1
ATOM 572 C CA . LEU A 1 75 ? -16.987 2.117 15.712 1.00 79.38 75 LEU A CA 1
ATOM 573 C C . LEU A 1 75 ? -16.454 0.711 16.042 1.00 79.38 75 LEU A C 1
ATOM 575 O O . LEU A 1 75 ? -17.232 -0.079 16.620 1.00 79.38 75 LEU A O 1
#

Mean predicted aligned error: 2.69 Å

Organism: NCBI:txid392030